Protein AF-A0A956VHL0-F1 (afdb_monomer)

Nearest PDB structures (foldseek):
  8cwt-assembly1_A  TM=9.013E-01  e=8.389E-05  Mycobacterium tuberculosis H37Rv
  6onu-assembly3_E  TM=8.359E-01  e=1.458E-04  Mycobacterium tuberculosis H37Rv
  8cwr-assembly1_A-3  TM=8.796E-01  e=3.238E-04  Mycobacterium tuberculosis H37Rv
  8dy7-assembly1_H  TM=8.255E-01  e=6.361E-04  Streptomyces venezuelae
  7kuf-assembly1_A  TM=8.910E-01  e=5.798E-03  Mycobacterium tuberculosis

pLDDT: mean 82.59, std 15.34, range [43.16, 97.69]

Foldseek 3Di:
DPDPVVVQFQCVVDDPCLQADAAPPVVSLVVSLVSLCVGPCLVVQVVVCVVPVDQAGATSSDTNVRVCVVVVVPDPLCPRPNSCSVVLPPFQACVQLVVCVVVVHDRDPSNVVNVVVVVVVVVVVVVVVVVVD

Radius of gyration: 22.22 Å; Cα contacts (8 Å, |Δi|>4): 122; chains: 1; bounding box: 69×26×51 Å

Solvent-accessible surface area (backbone atoms only — not comparable to full-atom values): 7682 Å² total; per-residue (Å²): 132,82,63,74,63,67,79,59,35,57,70,73,85,46,67,70,61,43,37,49,56,60,88,88,40,59,70,42,47,54,51,39,28,54,54,35,67,70,25,87,39,32,66,64,41,36,58,48,42,77,74,65,61,69,90,69,38,58,51,62,45,28,44,49,67,52,52,36,57,75,69,64,46,87,65,64,56,78,75,38,75,75,40,47,70,66,65,69,63,72,56,48,31,51,70,31,30,57,47,24,64,73,68,78,43,86,60,52,68,51,10,51,48,33,38,51,53,51,53,50,50,53,49,51,56,54,51,52,61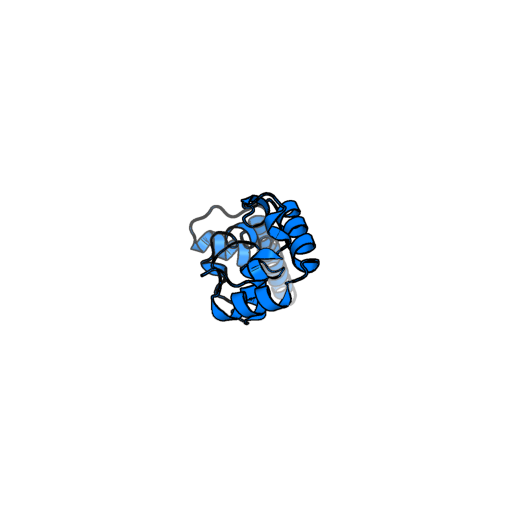,59,75,78,106

Secondary structure (DSSP, 8-state):
---GGGGG-GGGGS-GGGTSPPTT-HHHHHHHHHHHHT-TTHHHHHHHHHHH--SSS-BTTB-HHHHHHHTT-TTGGGG-HHHHTTGGG--SSHHHHHHHHHTTPPPPHHHHHHHHHHHHHHHHHHHHHHH--

Mean predicted aligned error: 12.74 Å

Sequence (133 aa):
MRPDWHHQAACRDHDPDLWFPRAGQNERVELAQSICRACPVLDQCRDWVDRHDPPYGVWAGLTQGDRDTKRGHRGSYRSDPWIKAALTHRCGTTAGYARHRRNDEEACQACKTANTEYNAERTRRRRSRKSDA

Structure (mmCIF, N/CA/C/O backbone):
data_AF-A0A956VHL0-F1
#
_entry.id   AF-A0A956VHL0-F1
#
loop_
_atom_site.group_PDB
_atom_site.id
_atom_site.type_symbol
_atom_site.label_atom_id
_atom_site.label_alt_id
_atom_site.label_comp_id
_atom_site.label_asym_id
_atom_site.label_entity_id
_atom_site.label_seq_id
_atom_site.pdbx_PDB_ins_code
_atom_site.Cartn_x
_atom_site.Cartn_y
_atom_site.Cartn_z
_atom_site.occupancy
_atom_site.B_iso_or_equiv
_atom_site.auth_seq_id
_atom_site.auth_comp_id
_atom_site.auth_asym_id
_atom_site.auth_atom_id
_atom_site.pdbx_PDB_model_num
ATOM 1 N N . MET A 1 1 ? 26.021 -9.149 -8.972 1.00 68.88 1 MET A N 1
ATOM 2 C CA . MET A 1 1 ? 25.606 -8.631 -10.298 1.00 68.88 1 MET A CA 1
ATOM 3 C C . MET A 1 1 ? 24.093 -8.496 -10.318 1.00 68.88 1 MET A C 1
ATOM 5 O O . MET A 1 1 ? 23.433 -9.299 -9.667 1.00 68.88 1 MET A O 1
ATOM 9 N N . ARG A 1 2 ? 23.545 -7.482 -11.001 1.00 77.19 2 ARG A N 1
ATOM 10 C CA . ARG A 1 2 ? 22.093 -7.409 -11.236 1.00 77.19 2 ARG A CA 1
ATOM 11 C C . ARG A 1 2 ? 21.717 -8.479 -12.271 1.00 77.19 2 ARG A C 1
ATOM 13 O O . ARG A 1 2 ? 22.454 -8.599 -13.242 1.00 77.19 2 ARG A O 1
ATOM 20 N N . PRO A 1 3 ? 20.630 -9.239 -12.074 1.00 85.69 3 PRO A N 1
ATOM 21 C CA . PRO A 1 3 ? 20.154 -10.196 -13.069 1.00 85.69 3 PRO A CA 1
ATOM 22 C C . PRO A 1 3 ? 19.817 -9.519 -14.404 1.00 85.69 3 PRO A C 1
ATOM 24 O O . PRO A 1 3 ? 19.254 -8.423 -14.4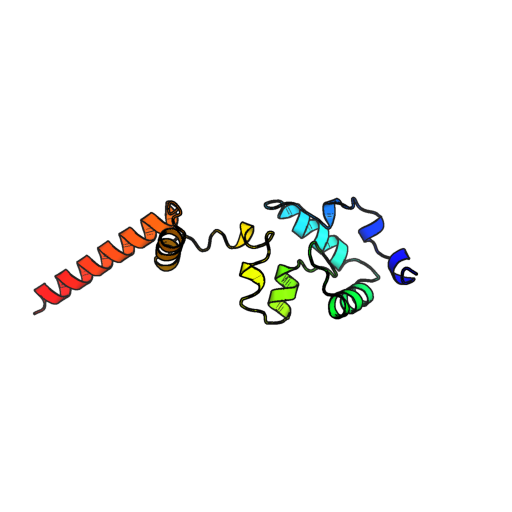03 1.00 85.69 3 PRO A O 1
ATOM 27 N N . ASP A 1 4 ? 20.075 -10.199 -15.523 1.00 90.62 4 ASP A N 1
ATOM 28 C CA . ASP A 1 4 ? 19.900 -9.645 -16.877 1.00 90.62 4 ASP A CA 1
ATOM 29 C C . ASP A 1 4 ? 18.472 -9.153 -17.153 1.00 90.62 4 ASP A C 1
ATOM 31 O O . ASP A 1 4 ? 18.270 -8.119 -17.789 1.00 90.62 4 ASP A O 1
ATOM 35 N N . TRP A 1 5 ? 17.464 -9.820 -16.584 1.00 94.25 5 TRP A N 1
ATOM 36 C CA . TRP A 1 5 ? 16.063 -9.416 -16.733 1.00 94.25 5 TRP A CA 1
ATOM 37 C C . TRP A 1 5 ? 15.782 -8.014 -16.165 1.00 94.25 5 TRP A C 1
ATOM 39 O O . TRP A 1 5 ? 14.864 -7.338 -16.627 1.00 94.25 5 TRP A O 1
ATOM 49 N N . HIS A 1 6 ? 16.599 -7.509 -15.227 1.00 93.25 6 HIS A N 1
ATOM 50 C CA . HIS A 1 6 ? 16.446 -6.142 -14.717 1.00 93.25 6 HIS A CA 1
ATOM 51 C C . HIS A 1 6 ? 16.638 -5.101 -15.823 1.00 93.25 6 HIS A C 1
ATOM 53 O O . HIS A 1 6 ? 16.169 -3.984 -15.650 1.00 93.25 6 HIS A O 1
ATOM 59 N N . HIS A 1 7 ? 17.336 -5.408 -16.919 1.00 93.56 7 HIS A N 1
ATOM 60 C CA . HIS A 1 7 ? 17.550 -4.463 -18.019 1.00 93.56 7 HIS A CA 1
ATOM 61 C C . HIS A 1 7 ? 16.301 -4.253 -18.880 1.00 93.56 7 HIS A C 1
ATOM 63 O O . HIS A 1 7 ? 16.173 -3.204 -19.498 1.00 93.56 7 HIS A O 1
ATOM 69 N N . GLN A 1 8 ? 15.376 -5.212 -18.871 1.00 95.00 8 GLN A N 1
ATOM 70 C CA . GLN A 1 8 ? 14.125 -5.176 -19.636 1.00 95.00 8 GLN A CA 1
ATOM 71 C C . GLN A 1 8 ? 12.928 -4.733 -18.779 1.00 95.00 8 GLN A C 1
ATOM 73 O O . GLN A 1 8 ? 11.785 -4.754 -19.229 1.00 95.00 8 GLN A O 1
ATOM 78 N N . ALA A 1 9 ? 13.164 -4.363 -17.518 1.00 96.44 9 ALA A N 1
ATOM 79 C CA . ALA A 1 9 ? 12.103 -3.974 -16.607 1.00 96.44 9 ALA A CA 1
ATOM 80 C C . ALA A 1 9 ? 11.543 -2.591 -16.962 1.00 96.44 9 ALA A C 1
ATOM 82 O O . ALA A 1 9 ? 12.238 -1.588 -16.798 1.00 96.44 9 ALA A O 1
ATOM 83 N N . ALA A 1 10 ? 10.262 -2.543 -17.346 1.00 96.31 10 ALA A N 1
ATOM 84 C CA . ALA A 1 10 ? 9.546 -1.311 -17.695 1.00 96.31 10 ALA A CA 1
ATOM 85 C C . ALA A 1 10 ? 9.600 -0.252 -16.583 1.00 96.31 10 ALA A C 1
ATOM 87 O O . ALA A 1 10 ? 9.566 0.942 -16.849 1.00 96.31 10 ALA A O 1
ATOM 88 N N . CYS A 1 11 ? 9.748 -0.669 -15.319 1.00 95.19 11 CYS A N 1
ATOM 89 C CA . CYS A 1 11 ? 9.833 0.254 -14.191 1.00 95.19 11 CYS A CA 1
ATOM 90 C C . CYS A 1 11 ? 11.006 1.242 -14.254 1.00 95.19 11 CYS A C 1
ATOM 92 O O . CYS A 1 11 ? 10.972 2.270 -13.583 1.00 95.19 11 CYS A O 1
ATOM 94 N N . ARG A 1 12 ? 12.027 0.937 -15.059 1.00 94.56 12 ARG A N 1
ATOM 95 C CA . ARG A 1 12 ? 13.210 1.777 -15.259 1.00 94.56 12 ARG A CA 1
ATOM 96 C C . ARG A 1 12 ? 12.942 3.031 -16.075 1.00 94.56 12 ARG A C 1
ATOM 98 O O . ARG A 1 12 ? 13.691 3.990 -15.932 1.00 94.56 12 ARG A O 1
ATOM 105 N N . ASP A 1 13 ? 11.904 3.002 -16.901 1.00 95.06 13 ASP A N 1
ATOM 106 C CA . ASP A 1 13 ? 11.548 4.101 -17.799 1.00 95.06 13 ASP A CA 1
ATOM 107 C C . ASP A 1 13 ? 10.574 5.089 -17.131 1.00 95.06 13 ASP A C 1
ATOM 109 O O . ASP A 1 13 ? 10.087 6.027 -17.759 1.00 95.06 13 ASP A O 1
ATOM 113 N N . HIS A 1 14 ? 10.297 4.893 -15.838 1.00 95.44 14 HIS A N 1
ATOM 114 C CA . HIS A 1 14 ? 9.419 5.730 -15.029 1.00 95.44 14 HIS A CA 1
ATOM 115 C C . HIS A 1 14 ? 10.142 6.279 -13.796 1.00 95.44 14 HIS A C 1
ATOM 117 O O . HIS A 1 14 ? 11.157 5.746 -13.348 1.00 95.44 14 HIS A O 1
ATOM 123 N N . ASP A 1 15 ? 9.565 7.334 -13.218 1.00 94.38 15 ASP A N 1
ATOM 124 C CA . ASP A 1 15 ? 10.017 7.941 -11.966 1.00 94.38 15 ASP A CA 1
ATOM 125 C C . ASP A 1 15 ? 10.112 6.889 -10.834 1.00 94.38 15 ASP A C 1
ATOM 127 O O . ASP A 1 15 ? 9.116 6.211 -10.553 1.00 94.38 15 ASP A O 1
ATOM 131 N N . PRO A 1 16 ? 11.272 6.744 -10.159 1.00 91.44 16 PRO A N 1
ATOM 132 C CA . PRO A 1 16 ? 11.433 5.854 -9.013 1.00 91.44 16 PRO A CA 1
ATOM 133 C C . PRO A 1 16 ? 10.379 6.043 -7.913 1.00 91.44 16 PRO A C 1
ATOM 135 O O . PRO A 1 16 ? 9.944 5.054 -7.317 1.00 91.44 16 PRO A O 1
ATOM 138 N N . ASP A 1 17 ? 9.915 7.275 -7.684 1.00 90.56 17 ASP A N 1
ATOM 139 C CA . ASP A 1 17 ? 8.911 7.584 -6.660 1.00 90.56 17 ASP A CA 1
ATOM 140 C C . ASP A 1 17 ? 7.542 6.965 -6.983 1.00 90.56 17 ASP A C 1
ATOM 142 O O . ASP A 1 17 ? 6.654 6.905 -6.131 1.00 90.56 17 ASP A O 1
ATOM 146 N N . LEU A 1 18 ? 7.309 6.510 -8.218 1.00 92.50 18 LEU A N 1
ATOM 147 C CA . LEU A 1 18 ? 6.078 5.816 -8.607 1.00 92.50 18 LEU A CA 1
ATOM 148 C C . LEU A 1 18 ? 5.950 4.456 -7.912 1.00 92.50 18 LEU A C 1
ATOM 150 O O . LEU A 1 18 ? 4.857 4.070 -7.505 1.00 92.50 18 LEU A O 1
ATOM 154 N N . TRP A 1 19 ? 7.069 3.755 -7.725 1.00 94.00 19 TRP A N 1
ATOM 155 C CA . TRP A 1 19 ? 7.119 2.421 -7.111 1.00 94.00 19 TRP A CA 1
ATOM 156 C C . TRP A 1 19 ? 7.030 2.471 -5.589 1.00 94.00 19 TRP A C 1
ATOM 158 O O . TRP A 1 19 ? 6.682 1.475 -4.952 1.00 94.00 19 TRP A O 1
ATOM 168 N N . PHE A 1 20 ? 7.306 3.642 -5.019 1.00 90.50 20 PHE A N 1
ATOM 169 C CA . PHE A 1 20 ? 7.292 3.918 -3.589 1.00 90.50 20 PHE A CA 1
ATOM 170 C C . PHE A 1 20 ? 6.358 5.096 -3.296 1.00 90.50 20 PHE A C 1
ATOM 172 O O . PHE A 1 20 ? 6.823 6.159 -2.876 1.00 90.50 20 PHE A O 1
ATOM 179 N N . PRO A 1 21 ? 5.038 4.934 -3.524 1.00 82.12 21 PRO A N 1
ATOM 180 C CA . PRO A 1 21 ? 4.078 5.987 -3.223 1.00 82.12 21 PRO A CA 1
ATOM 181 C C . PRO A 1 21 ? 4.168 6.410 -1.747 1.00 82.12 21 PRO A C 1
ATOM 183 O O . PRO A 1 21 ? 4.831 5.756 -0.936 1.00 82.12 21 PRO A O 1
ATOM 186 N N . ARG A 1 22 ? 3.486 7.505 -1.371 1.00 82.19 22 ARG A N 1
ATOM 187 C CA . ARG A 1 22 ? 3.232 7.897 0.039 1.00 82.19 22 ARG A CA 1
ATOM 188 C C . ARG A 1 22 ? 1.785 7.585 0.447 1.00 82.19 22 ARG A C 1
ATOM 190 O O . ARG A 1 22 ? 0.927 7.392 -0.413 1.00 82.19 22 ARG A O 1
ATOM 197 N N . ALA A 1 23 ? 1.516 7.512 1.752 1.00 73.31 23 ALA A N 1
ATOM 198 C CA . ALA A 1 23 ? 0.174 7.231 2.264 1.00 73.31 23 ALA A CA 1
ATOM 199 C C . ALA A 1 23 ? -0.866 8.197 1.660 1.00 73.31 23 ALA A C 1
ATOM 201 O O . ALA A 1 23 ? -0.621 9.399 1.575 1.00 73.31 23 ALA A O 1
ATOM 202 N N . GLY A 1 24 ? -2.009 7.661 1.221 1.00 72.44 24 GLY A N 1
ATOM 203 C CA . GLY A 1 24 ? -3.076 8.427 0.562 1.00 72.44 24 GLY A CA 1
ATOM 204 C C . GLY A 1 24 ? -2.914 8.611 -0.952 1.00 72.44 24 GLY A C 1
ATOM 205 O O . GLY A 1 24 ? -3.849 9.071 -1.599 1.00 72.44 24 GLY A O 1
ATOM 206 N N . GLN A 1 25 ? -1.787 8.213 -1.551 1.00 80.69 25 GLN A N 1
ATOM 207 C CA . GLN A 1 25 ? -1.567 8.297 -3.002 1.00 80.69 25 GLN A CA 1
ATOM 208 C C . GLN A 1 25 ? -2.087 7.047 -3.733 1.00 80.69 25 GLN A C 1
ATOM 210 O O . GLN A 1 25 ? -1.330 6.350 -4.410 1.00 80.69 25 GLN A O 1
ATOM 215 N N . ASN A 1 26 ? -3.379 6.744 -3.586 1.00 78.19 26 ASN A N 1
ATOM 216 C CA . ASN A 1 26 ? -3.988 5.538 -4.166 1.00 78.19 26 ASN A CA 1
ATOM 217 C C . ASN A 1 26 ? -3.878 5.509 -5.698 1.00 78.19 26 ASN A C 1
ATOM 219 O O . ASN A 1 26 ? -3.515 4.484 -6.264 1.00 78.19 26 ASN A O 1
ATOM 223 N N . GLU A 1 27 ? -4.064 6.653 -6.357 1.00 83.75 27 GLU A N 1
ATOM 224 C CA . GLU A 1 27 ? -3.906 6.784 -7.813 1.00 83.75 27 GLU A CA 1
ATOM 225 C C . GLU A 1 27 ? -2.489 6.406 -8.274 1.00 83.75 27 GLU A C 1
ATOM 227 O O . GLU A 1 27 ? -2.303 5.753 -9.299 1.00 83.75 27 GLU A O 1
ATOM 232 N N . ARG A 1 28 ? -1.467 6.753 -7.478 1.00 88.50 28 ARG A N 1
ATOM 233 C CA . ARG A 1 28 ? -0.073 6.390 -7.760 1.00 88.50 28 ARG A CA 1
ATOM 234 C C . ARG A 1 28 ? 0.148 4.884 -7.619 1.00 88.50 28 ARG A C 1
ATOM 236 O O . ARG A 1 28 ? 0.851 4.298 -8.437 1.00 88.50 28 ARG A O 1
ATOM 243 N N . VAL A 1 29 ? -0.466 4.258 -6.612 1.00 85.94 29 VAL A N 1
ATOM 244 C CA . VAL A 1 29 ? -0.440 2.796 -6.438 1.00 85.94 29 VAL A CA 1
ATOM 245 C C . VAL A 1 29 ? -1.079 2.109 -7.643 1.00 85.94 29 VAL A C 1
ATOM 247 O O . VAL A 1 29 ? -0.477 1.204 -8.216 1.00 85.94 29 VAL A O 1
ATOM 250 N N . GLU A 1 30 ? -2.271 2.545 -8.048 1.00 86.50 30 GLU A N 1
ATOM 251 C CA . GLU A 1 30 ? -3.002 1.981 -9.188 1.00 86.50 30 GLU A CA 1
ATOM 252 C C . GLU A 1 30 ? -2.201 2.111 -10.486 1.00 86.50 30 GLU A C 1
ATOM 254 O O . GLU A 1 30 ? -2.041 1.128 -11.219 1.00 86.50 30 GLU A O 1
ATOM 259 N N . LEU A 1 31 ? -1.612 3.287 -10.722 1.00 92.50 31 LEU A N 1
ATOM 260 C CA . LEU A 1 31 ? -0.738 3.534 -11.862 1.00 92.50 31 LEU A CA 1
ATOM 261 C C . LEU A 1 31 ? 0.485 2.608 -11.843 1.00 92.50 31 LEU A C 1
ATOM 263 O O . LEU A 1 31 ? 0.731 1.904 -12.824 1.00 92.50 31 LEU A O 1
ATOM 267 N N . ALA A 1 32 ? 1.213 2.536 -10.727 1.00 95.38 32 ALA A N 1
ATOM 268 C CA . ALA A 1 32 ? 2.380 1.666 -10.593 1.00 95.38 32 ALA A CA 1
ATOM 269 C C . ALA A 1 32 ? 2.022 0.190 -10.818 1.00 95.38 32 ALA A C 1
ATOM 271 O O . ALA A 1 32 ? 2.713 -0.527 -11.544 1.00 95.38 32 ALA A O 1
ATOM 272 N N . GLN A 1 33 ? 0.910 -0.277 -10.249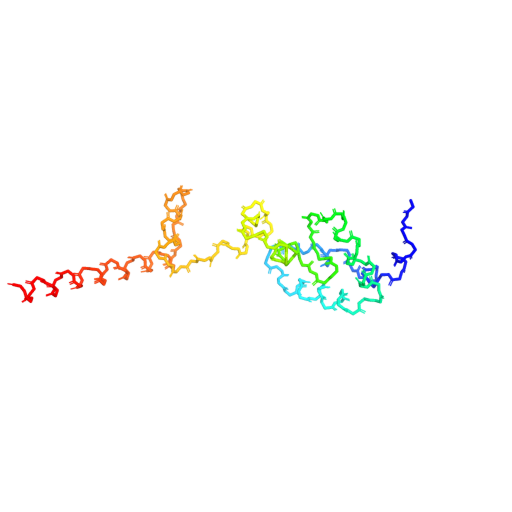 1.00 93.50 33 GLN A N 1
ATOM 273 C CA . GLN A 1 33 ? 0.445 -1.640 -10.474 1.00 93.50 33 GLN A CA 1
ATOM 274 C C . GLN A 1 33 ? 0.093 -1.890 -11.945 1.00 93.50 33 GLN A C 1
ATOM 276 O O . GLN A 1 33 ? 0.412 -2.961 -12.459 1.00 93.50 33 GLN A O 1
ATOM 281 N N . SER A 1 34 ? -0.553 -0.934 -12.624 1.00 95.38 34 SER A N 1
ATOM 282 C CA . SER A 1 34 ? -0.910 -1.065 -14.042 1.00 95.38 34 SER A CA 1
ATOM 283 C C . SER A 1 34 ? 0.328 -1.232 -14.929 1.00 95.38 34 SER A C 1
ATOM 285 O O . SER A 1 34 ? 0.390 -2.180 -15.711 1.00 95.38 34 SE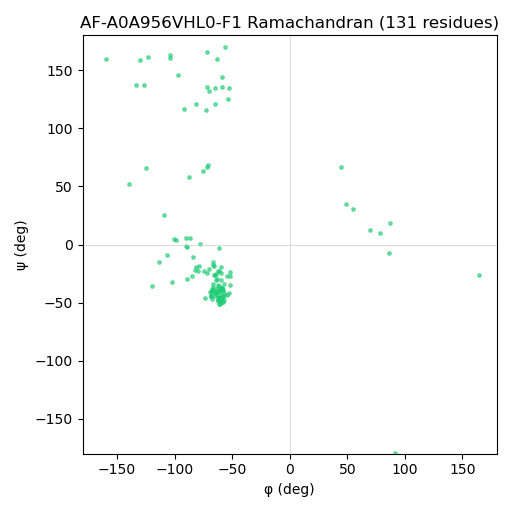R A O 1
ATOM 287 N N . ILE A 1 35 ? 1.358 -0.406 -14.719 1.00 96.75 35 ILE A N 1
ATOM 288 C CA . ILE A 1 35 ? 2.624 -0.486 -15.454 1.00 96.75 35 ILE A CA 1
ATOM 289 C C . ILE A 1 35 ? 3.329 -1.804 -15.141 1.00 96.75 35 ILE A C 1
ATOM 291 O O . ILE A 1 35 ? 3.800 -2.497 -16.039 1.00 96.75 35 ILE A O 1
ATOM 295 N N . CYS A 1 36 ? 3.373 -2.197 -13.865 1.00 95.50 36 CYS A N 1
ATOM 296 C CA . CYS A 1 36 ? 4.025 -3.439 -13.471 1.00 95.50 36 CYS A CA 1
ATOM 297 C C . CYS A 1 36 ? 3.330 -4.669 -14.079 1.00 95.50 36 CYS A C 1
ATOM 299 O O . CYS A 1 36 ? 4.008 -5.596 -14.512 1.00 95.50 36 CYS A O 1
ATOM 301 N N . ARG A 1 37 ? 1.993 -4.661 -14.180 1.00 94.31 37 ARG A N 1
ATOM 302 C CA . ARG A 1 37 ? 1.213 -5.731 -14.823 1.00 94.31 37 ARG A CA 1
ATOM 303 C C . ARG A 1 37 ? 1.473 -5.851 -16.329 1.00 94.31 37 ARG A C 1
ATOM 305 O O . ARG A 1 37 ? 1.329 -6.945 -16.860 1.00 94.31 37 ARG A O 1
ATOM 312 N N . ALA A 1 38 ? 1.874 -4.767 -16.989 1.00 95.75 38 ALA A N 1
ATOM 313 C CA . ALA A 1 38 ? 2.256 -4.756 -18.402 1.00 95.75 38 ALA A CA 1
ATOM 314 C C . ALA A 1 38 ? 3.760 -5.016 -18.639 1.00 95.75 38 ALA A C 1
ATOM 316 O O . ALA A 1 38 ? 4.211 -5.031 -19.782 1.00 95.75 38 ALA A O 1
ATOM 317 N N . CYS A 1 39 ? 4.555 -5.198 -17.579 1.00 97.38 39 CYS A N 1
ATOM 318 C CA . CYS A 1 39 ? 6.005 -5.341 -17.677 1.00 97.38 39 CYS A CA 1
ATOM 319 C C . CYS A 1 39 ? 6.397 -6.686 -18.326 1.00 97.38 39 CYS A C 1
ATOM 321 O O . CYS A 1 39 ? 5.929 -7.730 -17.866 1.00 97.38 39 CYS A O 1
ATOM 323 N N . PRO A 1 40 ? 7.312 -6.711 -19.318 1.00 97.25 40 PRO A N 1
ATOM 324 C CA . PRO A 1 40 ? 7.695 -7.943 -20.021 1.00 97.25 40 PRO A CA 1
ATOM 325 C C . PRO A 1 40 ? 8.437 -8.955 -19.135 1.00 97.25 40 PRO A C 1
ATOM 327 O O . PRO A 1 40 ? 8.530 -10.127 -19.481 1.00 97.25 40 PRO A O 1
ATOM 330 N N . VAL A 1 41 ? 8.960 -8.508 -17.990 1.00 97.69 41 VAL A N 1
ATOM 331 C CA . VAL A 1 41 ? 9.695 -9.337 -17.023 1.00 97.69 41 VAL A CA 1
ATOM 332 C C . VAL A 1 41 ? 8.915 -9.569 -15.726 1.00 97.69 41 VAL A C 1
ATOM 334 O O . VAL A 1 41 ? 9.498 -9.756 -14.655 1.00 97.69 41 VAL A O 1
ATOM 337 N N . LEU A 1 42 ? 7.581 -9.486 -15.793 1.00 96.62 42 LEU A N 1
ATOM 338 C CA . LEU A 1 42 ? 6.704 -9.630 -14.630 1.00 96.62 42 LEU A CA 1
ATOM 339 C C . LEU A 1 42 ? 6.917 -10.967 -13.904 1.00 96.62 42 LEU A C 1
ATOM 341 O O . LEU A 1 42 ? 6.977 -10.975 -12.674 1.00 96.62 42 LEU A O 1
ATOM 345 N N . ASP A 1 43 ? 7.067 -12.068 -14.639 1.00 96.25 43 ASP A N 1
ATOM 346 C CA . ASP A 1 43 ? 7.226 -13.399 -14.046 1.00 96.25 43 ASP A CA 1
ATOM 347 C C . ASP A 1 43 ? 8.574 -13.539 -13.326 1.00 96.25 43 ASP A C 1
ATOM 349 O O . ASP A 1 43 ? 8.618 -13.943 -12.166 1.00 96.25 43 ASP A O 1
ATOM 353 N N . GLN A 1 44 ? 9.671 -13.076 -13.934 1.00 97.12 44 GLN A N 1
ATOM 354 C CA . GLN A 1 44 ? 10.989 -13.050 -13.288 1.00 97.12 44 GLN A CA 1
ATOM 355 C C . GLN A 1 44 ? 10.986 -12.152 -12.044 1.00 97.12 44 GLN A C 1
ATOM 357 O O . GLN A 1 44 ? 11.590 -12.488 -11.021 1.00 97.12 44 GLN A O 1
ATOM 362 N N . CYS A 1 45 ? 10.287 -11.014 -12.117 1.00 96.00 45 CYS A N 1
ATOM 363 C CA . CYS A 1 45 ? 10.097 -10.126 -10.977 1.00 96.00 45 CYS A CA 1
ATOM 364 C C . CYS A 1 45 ? 9.317 -10.828 -9.858 1.00 96.00 45 CYS A C 1
ATOM 366 O O . CYS A 1 45 ? 9.717 -10.736 -8.699 1.00 96.00 45 CYS A O 1
ATOM 368 N N . ARG A 1 46 ? 8.254 -11.570 -10.188 1.00 95.00 46 ARG A N 1
ATOM 369 C CA . ARG A 1 46 ? 7.464 -12.343 -9.223 1.00 95.00 46 ARG A CA 1
ATOM 370 C C . ARG A 1 46 ? 8.304 -13.413 -8.533 1.00 95.00 46 ARG A C 1
ATOM 372 O O . ARG A 1 46 ? 8.317 -13.453 -7.308 1.00 95.00 46 ARG A O 1
ATOM 379 N N . ASP A 1 47 ? 9.084 -14.181 -9.285 1.00 94.50 47 ASP A N 1
ATOM 380 C CA . ASP A 1 47 ? 9.979 -15.190 -8.713 1.00 94.50 47 ASP A CA 1
ATOM 381 C C . ASP A 1 47 ? 11.047 -14.568 -7.806 1.00 94.50 47 ASP A C 1
ATOM 383 O O . ASP A 1 47 ? 11.501 -15.169 -6.829 1.00 94.50 47 ASP A O 1
ATOM 387 N N . TRP A 1 48 ? 11.530 -13.372 -8.149 1.00 94.44 48 TRP A N 1
ATOM 388 C CA . TRP A 1 48 ? 12.466 -12.646 -7.299 1.00 94.44 48 TRP A CA 1
ATOM 389 C C . TRP A 1 48 ? 11.791 -12.189 -6.002 1.00 94.44 48 TRP A C 1
ATOM 391 O O . TRP A 1 48 ? 12.334 -12.424 -4.923 1.00 94.44 48 TRP A O 1
ATOM 401 N N . VAL A 1 49 ? 10.595 -11.607 -6.102 1.00 93.88 49 VAL A N 1
ATOM 402 C CA . VAL A 1 49 ? 9.776 -11.160 -4.966 1.00 93.88 49 VAL A CA 1
ATOM 403 C C . VAL A 1 49 ? 9.470 -12.309 -4.010 1.00 93.88 49 VAL A C 1
ATOM 405 O O . VAL A 1 49 ? 9.655 -12.146 -2.808 1.00 93.88 49 VAL A O 1
ATOM 408 N N . ASP A 1 50 ? 9.075 -13.471 -4.530 1.00 89.19 50 ASP A N 1
ATOM 409 C CA . ASP A 1 50 ? 8.735 -14.644 -3.719 1.00 89.19 50 ASP A CA 1
ATOM 410 C C . ASP A 1 50 ? 9.955 -15.189 -2.944 1.00 89.19 50 ASP A C 1
ATOM 412 O O . ASP A 1 50 ? 9.797 -15.775 -1.874 1.00 89.19 50 ASP A O 1
ATOM 416 N N . ARG A 1 51 ? 11.180 -14.958 -3.441 1.00 89.62 51 ARG A N 1
ATOM 417 C CA . ARG A 1 51 ? 12.435 -15.380 -2.790 1.00 89.62 51 ARG A CA 1
ATOM 418 C C . ARG A 1 51 ? 13.018 -14.363 -1.809 1.00 89.62 51 ARG A C 1
ATOM 420 O O . ARG A 1 51 ? 13.716 -14.767 -0.884 1.00 89.62 51 ARG A O 1
ATOM 427 N N . HIS A 1 52 ? 12.793 -13.070 -2.035 1.00 88.31 52 HIS A N 1
ATOM 428 C CA . HIS A 1 52 ? 13.489 -11.999 -1.307 1.00 88.31 52 HIS A CA 1
ATOM 429 C C . HIS A 1 52 ? 12.578 -11.174 -0.397 1.00 88.31 52 HIS A C 1
ATOM 431 O O . HIS A 1 52 ? 13.094 -10.435 0.434 1.00 88.31 52 HIS A O 1
ATOM 437 N N . ASP A 1 53 ? 11.258 -11.278 -0.564 1.00 83.06 53 ASP A N 1
ATOM 438 C CA . ASP A 1 53 ? 10.241 -10.556 0.205 1.00 83.06 53 ASP A CA 1
ATOM 439 C C . ASP A 1 53 ? 10.556 -9.060 0.414 1.00 83.06 53 ASP A C 1
ATOM 441 O O . ASP A 1 53 ? 10.827 -8.615 1.533 1.00 83.06 53 ASP A O 1
ATOM 445 N N . PRO A 1 54 ? 10.561 -8.249 -0.662 1.00 85.31 54 PRO A N 1
ATOM 446 C CA . PRO A 1 54 ? 10.904 -6.840 -0.547 1.00 85.31 54 PRO A CA 1
ATOM 447 C C . PRO A 1 54 ? 9.957 -6.115 0.429 1.00 85.31 54 PRO A C 1
ATOM 449 O O . PRO A 1 54 ? 8.736 -6.289 0.345 1.00 85.3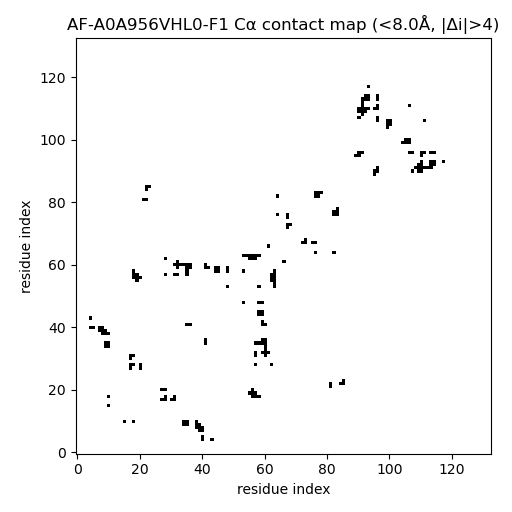1 54 PRO A O 1
ATOM 452 N N . PRO A 1 55 ? 10.486 -5.261 1.323 1.00 73.94 55 PRO A N 1
ATOM 453 C CA . PRO A 1 55 ? 9.742 -4.785 2.485 1.00 73.94 55 PRO A CA 1
ATOM 454 C C . PRO A 1 55 ? 8.820 -3.589 2.240 1.00 73.94 55 PRO A C 1
ATOM 456 O O . PRO A 1 55 ? 8.087 -3.262 3.154 1.00 73.94 55 PRO A O 1
ATOM 459 N N . TYR A 1 56 ? 8.865 -2.889 1.099 1.00 80.00 56 TYR A N 1
ATOM 460 C CA . TYR A 1 56 ? 7.934 -1.787 0.791 1.00 80.00 56 TYR A CA 1
ATOM 461 C C . TYR A 1 56 ? 7.865 -1.504 -0.716 1.00 80.00 56 TYR A C 1
ATOM 463 O O . TYR A 1 56 ? 8.771 -1.875 -1.461 1.00 80.00 56 TYR A O 1
ATOM 471 N N . GLY A 1 57 ? 6.794 -0.843 -1.166 1.00 89.81 57 GLY A N 1
ATOM 472 C CA . GLY A 1 57 ? 6.574 -0.467 -2.568 1.00 89.81 57 GLY A CA 1
ATOM 473 C C . GLY A 1 57 ? 5.795 -1.490 -3.405 1.00 89.81 57 GLY A C 1
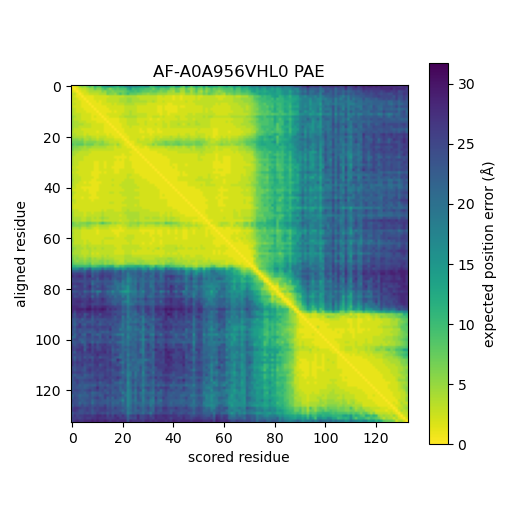ATOM 474 O O . GLY A 1 57 ? 5.361 -2.544 -2.917 1.00 89.81 57 GLY A O 1
ATOM 475 N N . VAL A 1 58 ? 5.611 -1.154 -4.683 1.00 93.00 58 VAL A N 1
ATOM 476 C CA . VAL A 1 58 ? 4.923 -1.980 -5.684 1.00 93.00 58 VAL A CA 1
ATOM 477 C C . VAL A 1 58 ? 5.934 -2.862 -6.411 1.00 93.00 58 VAL A C 1
ATOM 479 O O . VAL A 1 58 ? 6.803 -2.370 -7.125 1.00 93.00 58 VAL A O 1
ATOM 482 N N . TRP A 1 59 ? 5.789 -4.176 -6.253 1.00 94.00 59 TRP A N 1
ATOM 483 C CA . TRP A 1 59 ? 6.651 -5.188 -6.866 1.00 94.00 59 TRP A CA 1
ATOM 484 C C . TRP A 1 59 ? 5.800 -6.294 -7.475 1.00 94.00 59 TRP A C 1
ATOM 486 O O . TRP A 1 59 ? 4.831 -6.732 -6.856 1.00 94.00 59 TRP A O 1
ATOM 496 N N . ALA A 1 60 ? 6.152 -6.756 -8.677 1.00 95.12 60 ALA A N 1
ATOM 497 C CA . ALA A 1 60 ? 5.409 -7.790 -9.406 1.00 95.12 60 ALA A CA 1
ATOM 498 C C . ALA A 1 60 ? 3.882 -7.536 -9.490 1.00 95.12 60 ALA A C 1
ATOM 500 O O . ALA A 1 60 ? 3.073 -8.467 -9.435 1.00 95.12 60 ALA A O 1
ATOM 501 N N . GLY A 1 61 ? 3.485 -6.262 -9.589 1.00 93.31 61 GLY A N 1
ATOM 502 C CA . GLY A 1 61 ? 2.093 -5.809 -9.656 1.00 93.31 61 GLY A CA 1
ATOM 503 C C . GLY A 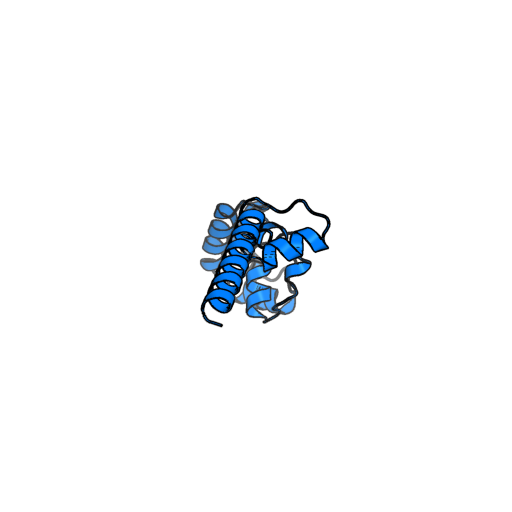1 61 ? 1.359 -5.787 -8.316 1.00 93.31 61 GLY A C 1
ATOM 504 O O . GLY A 1 61 ? 0.144 -5.606 -8.307 1.00 93.31 61 GLY A O 1
ATOM 505 N N . LEU A 1 62 ? 2.073 -5.978 -7.206 1.00 90.12 62 LEU A N 1
ATOM 506 C CA . LEU A 1 62 ? 1.521 -6.145 -5.866 1.00 90.12 62 LEU A CA 1
ATOM 507 C C . LEU A 1 62 ? 2.152 -5.148 -4.893 1.00 90.12 62 LEU A C 1
ATOM 509 O O . LEU A 1 62 ? 3.371 -4.959 -4.870 1.00 90.12 62 LEU A O 1
ATOM 513 N N . THR A 1 63 ? 1.332 -4.553 -4.034 1.00 89.19 63 THR A N 1
ATOM 514 C CA . THR A 1 63 ? 1.821 -3.886 -2.823 1.00 89.19 63 THR A CA 1
ATOM 515 C C . THR A 1 63 ? 2.286 -4.929 -1.806 1.00 89.19 63 THR A C 1
ATOM 517 O O . THR A 1 63 ? 1.972 -6.115 -1.920 1.00 89.19 63 THR A O 1
ATOM 520 N N . GLN A 1 64 ? 3.016 -4.503 -0.776 1.00 83.31 64 GLN A N 1
ATOM 521 C CA . GLN A 1 64 ? 3.326 -5.370 0.366 1.00 83.31 64 GLN A CA 1
ATOM 522 C C . GLN A 1 64 ? 2.062 -5.992 0.977 1.00 83.31 64 GLN A C 1
ATOM 524 O O . GLN A 1 64 ? 2.027 -7.192 1.234 1.00 83.31 64 GLN A O 1
ATOM 529 N N . GLY A 1 65 ? 0.988 -5.210 1.102 1.00 77.00 65 GLY A N 1
ATOM 530 C CA . GLY A 1 65 ? -0.298 -5.688 1.607 1.00 77.00 65 GLY A CA 1
ATOM 531 C C . GLY A 1 65 ? -0.938 -6.775 0.763 1.00 77.00 65 GLY A C 1
ATOM 532 O O . GLY A 1 65 ? -1.467 -7.750 1.304 1.00 77.00 65 GLY A O 1
ATOM 533 N N . ASP A 1 66 ? -0.855 -6.638 -0.559 1.00 83.31 66 ASP A N 1
ATOM 534 C CA . ASP A 1 66 ? -1.345 -7.662 -1.479 1.00 83.31 66 ASP A CA 1
ATOM 535 C C . ASP A 1 66 ? -0.531 -8.956 -1.325 1.00 83.31 66 ASP A C 1
ATOM 537 O O . ASP A 1 66 ? -1.101 -10.050 -1.280 1.00 83.31 66 ASP A O 1
ATOM 541 N N . ARG A 1 67 ? 0.799 -8.844 -1.175 1.00 86.88 67 ARG A N 1
ATOM 542 C CA . ARG A 1 67 ? 1.690 -9.996 -0.948 1.00 86.88 67 ARG A CA 1
ATOM 543 C C . ARG A 1 67 ? 1.417 -10.689 0.385 1.00 86.88 67 ARG A C 1
ATOM 545 O O . ARG A 1 67 ? 1.386 -11.919 0.434 1.00 86.88 67 ARG A O 1
ATOM 552 N N . ASP A 1 68 ? 1.183 -9.935 1.450 1.00 77.88 68 ASP A N 1
ATOM 553 C CA . ASP A 1 68 ? 0.863 -10.478 2.775 1.00 77.88 68 ASP A CA 1
ATOM 554 C C . ASP A 1 68 ? -0.500 -11.177 2.785 1.00 77.88 68 ASP A C 1
ATOM 556 O O . ASP A 1 68 ? -0.655 -12.258 3.363 1.00 77.88 68 ASP A O 1
ATOM 560 N N . THR A 1 69 ? -1.475 -10.597 2.079 1.00 74.50 69 THR A N 1
ATOM 561 C CA . THR A 1 69 ? -2.796 -11.202 1.876 1.00 74.50 69 THR A CA 1
ATOM 562 C C . THR A 1 69 ? -2.679 -12.518 1.109 1.00 74.50 69 THR A C 1
ATOM 564 O O . THR A 1 69 ? -3.231 -13.528 1.548 1.00 74.50 69 THR A O 1
ATOM 567 N N . LYS A 1 70 ? -1.907 -12.539 0.011 1.00 78.88 70 LYS A N 1
ATOM 568 C CA . LYS A 1 70 ? -1.662 -13.737 -0.811 1.00 78.88 70 LYS A CA 1
ATOM 569 C C . LYS A 1 70 ? -1.003 -14.868 -0.015 1.00 78.88 70 LYS A C 1
ATOM 571 O O . LYS A 1 70 ? -1.349 -16.028 -0.207 1.00 78.88 70 LYS A O 1
ATOM 576 N N . ARG A 1 71 ? -0.093 -14.540 0.906 1.00 80.38 71 ARG A N 1
ATOM 577 C CA . ARG A 1 71 ? 0.602 -15.511 1.770 1.00 80.38 71 ARG A CA 1
ATOM 578 C C . ARG A 1 71 ? -0.238 -16.014 2.950 1.00 80.38 71 ARG A C 1
ATOM 580 O O . ARG A 1 71 ? 0.240 -16.808 3.752 1.00 80.38 71 ARG A O 1
ATOM 587 N N . GLY A 1 72 ? -1.482 -15.555 3.098 1.00 64.12 72 GLY A N 1
ATOM 588 C CA . GLY A 1 72 ? -2.343 -15.979 4.201 1.00 64.12 72 GLY A CA 1
ATOM 589 C C . GLY A 1 72 ? -1.894 -15.450 5.566 1.00 64.12 72 GLY A C 1
ATOM 590 O O . GLY A 1 72 ? -2.452 -15.867 6.585 1.00 64.12 72 GLY A O 1
ATOM 591 N N . HIS A 1 73 ? -0.961 -14.487 5.605 1.00 60.44 73 HIS A N 1
ATOM 592 C CA . HIS A 1 73 ? -0.597 -13.740 6.808 1.00 60.44 73 HIS A CA 1
ATOM 593 C C . HIS A 1 73 ? -1.729 -12.773 7.177 1.00 60.44 73 HIS A C 1
ATOM 595 O O . HIS A 1 73 ? -1.589 -11.549 7.148 1.00 60.44 73 HIS A O 1
ATOM 601 N N . ARG A 1 74 ? -2.879 -13.331 7.573 1.00 49.44 74 ARG A N 1
ATOM 602 C CA . ARG A 1 74 ? -4.033 -12.609 8.118 1.00 49.44 74 ARG A CA 1
ATOM 603 C C . ARG A 1 74 ? -3.687 -12.092 9.520 1.00 49.44 74 ARG A C 1
ATOM 605 O O . ARG A 1 74 ? -4.197 -12.584 10.519 1.00 49.44 74 ARG A O 1
ATOM 612 N N . GLY A 1 75 ? -2.770 -11.127 9.603 1.00 51.62 75 GLY A N 1
ATOM 613 C CA . GLY A 1 75 ? -2.312 -10.547 10.868 1.00 51.62 75 GLY A CA 1
ATOM 614 C C . GLY A 1 75 ? -1.012 -9.735 10.820 1.00 51.62 75 GLY A C 1
ATOM 615 O O . GLY A 1 75 ? -0.884 -8.820 11.631 1.00 51.62 75 GLY A O 1
ATOM 616 N N . SER A 1 76 ? -0.101 -9.995 9.869 1.00 50.19 76 SER A N 1
ATOM 617 C CA . SER A 1 76 ? 1.211 -9.305 9.750 1.00 50.19 76 SER A CA 1
ATOM 618 C C . SER A 1 76 ? 1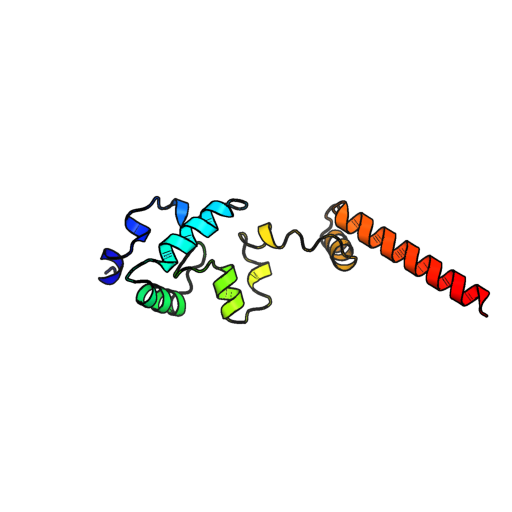.088 -7.804 9.446 1.00 50.19 76 SER A C 1
ATOM 620 O O . SER A 1 76 ? 1.854 -6.974 9.932 1.00 50.19 76 SER A O 1
ATOM 622 N N . TYR A 1 77 ? 0.021 -7.442 8.738 1.00 47.91 77 TYR A N 1
ATOM 623 C CA . TYR A 1 77 ? -0.354 -6.079 8.367 1.00 47.91 77 TYR A CA 1
ATOM 624 C C . TYR A 1 77 ? -0.395 -5.093 9.564 1.00 47.91 77 TYR A C 1
ATOM 626 O O . TYR A 1 77 ? -0.260 -3.889 9.405 1.00 47.91 77 TYR A O 1
ATOM 634 N N . ARG A 1 78 ? -0.571 -5.555 10.811 1.00 47.09 78 ARG A N 1
ATOM 635 C CA . ARG A 1 78 ? -0.674 -4.669 11.995 1.00 47.09 78 ARG A CA 1
ATOM 636 C C . ARG A 1 78 ? 0.610 -3.885 12.315 1.00 47.09 78 ARG A C 1
ATOM 638 O O . ARG A 1 78 ? 0.527 -2.889 13.036 1.00 47.09 78 ARG A O 1
ATOM 645 N N . SER A 1 79 ? 1.754 -4.323 11.794 1.00 47.22 79 SER A N 1
ATOM 646 C CA . SER A 1 79 ? 3.079 -3.723 12.012 1.00 47.22 79 SER A CA 1
ATOM 647 C C . SER A 1 79 ? 3.632 -2.958 10.805 1.00 47.22 79 SER A C 1
ATOM 649 O O . SER A 1 79 ? 4.632 -2.264 10.963 1.00 47.22 79 SER A O 1
ATOM 651 N N . ASP A 1 80 ? 2.993 -3.032 9.632 1.00 45.47 80 ASP A N 1
ATOM 652 C CA . ASP A 1 80 ? 3.448 -2.322 8.432 1.00 45.47 80 ASP A CA 1
ATOM 653 C C . ASP A 1 80 ? 2.972 -0.837 8.466 1.00 45.47 80 ASP A C 1
ATOM 655 O O . ASP A 1 80 ? 1.769 -0.562 8.558 1.00 45.47 80 ASP A O 1
ATOM 659 N N . PRO A 1 81 ? 3.885 0.159 8.431 1.00 47.09 81 PRO A N 1
ATOM 660 C CA . PRO A 1 81 ? 3.544 1.586 8.499 1.00 47.09 81 PRO A CA 1
ATOM 661 C C . PRO A 1 81 ? 2.632 2.080 7.367 1.00 47.09 81 PRO A C 1
ATOM 663 O O . PRO A 1 81 ? 1.820 2.982 7.576 1.00 47.09 81 PRO A O 1
ATOM 666 N N . TRP A 1 82 ? 2.738 1.476 6.184 1.00 43.53 82 TRP A N 1
ATOM 667 C CA . TRP A 1 82 ? 2.019 1.842 4.956 1.00 43.53 82 TRP A CA 1
ATOM 668 C C . TRP A 1 82 ? 0.525 1.524 5.007 1.00 43.53 82 TRP A C 1
ATOM 670 O O . TRP A 1 82 ? -0.329 2.071 4.312 1.00 43.53 82 TRP A O 1
ATOM 680 N N . ILE A 1 83 ? 0.228 0.615 5.905 1.00 45.94 83 ILE A N 1
ATOM 681 C CA . ILE A 1 83 ? -0.941 -0.218 5.924 1.00 45.94 83 ILE A CA 1
ATOM 682 C C . ILE A 1 83 ? -1.685 0.094 7.235 1.00 45.94 83 ILE A C 1
ATOM 684 O O . ILE A 1 83 ? -2.901 0.285 7.265 1.00 45.94 83 ILE A O 1
ATOM 688 N N . LYS A 1 84 ? -0.941 0.366 8.313 1.00 43.16 84 LYS A N 1
ATOM 689 C CA . LYS A 1 84 ? -1.429 1.053 9.511 1.00 43.16 84 LYS A CA 1
ATOM 690 C C . LYS A 1 84 ? -2.135 2.373 9.177 1.00 43.16 84 LYS A C 1
ATOM 692 O O . LYS A 1 84 ? -3.039 2.736 9.925 1.00 43.16 84 LYS A O 1
ATOM 697 N N . ALA A 1 85 ? -1.782 3.024 8.060 1.00 44.94 85 ALA A N 1
ATOM 698 C CA . ALA A 1 85 ? -2.435 4.214 7.498 1.00 44.94 85 ALA A CA 1
ATOM 699 C C . ALA A 1 85 ? -3.702 3.929 6.648 1.00 44.94 85 ALA A C 1
ATOM 701 O O . ALA A 1 85 ? -4.542 4.812 6.502 1.00 44.94 85 ALA A O 1
ATOM 702 N N . ALA A 1 86 ? -3.876 2.712 6.113 1.00 43.84 86 ALA A N 1
ATOM 703 C CA . ALA A 1 86 ? -5.034 2.319 5.295 1.00 43.84 86 ALA A CA 1
ATOM 704 C C . ALA A 1 86 ? -6.079 1.465 6.062 1.00 43.84 86 ALA A C 1
ATOM 706 O O . ALA A 1 86 ? -7.278 1.630 5.849 1.00 43.84 86 ALA A O 1
ATOM 707 N N . LEU A 1 87 ? -5.690 0.616 7.032 1.00 47.69 87 LEU A N 1
ATOM 708 C CA . LEU A 1 87 ? -6.628 -0.031 7.983 1.00 47.69 87 LEU A CA 1
ATOM 709 C C . LEU A 1 87 ? -6.939 0.809 9.228 1.00 47.69 87 LEU A C 1
ATOM 711 O O . LEU A 1 87 ? -7.674 0.349 10.116 1.00 47.69 87 LEU A O 1
ATOM 715 N N . THR A 1 88 ? -6.458 2.051 9.299 1.00 49.38 88 THR A N 1
ATOM 716 C CA . THR A 1 88 ? -6.849 2.999 10.353 1.00 49.38 88 THR A CA 1
ATOM 717 C C . THR A 1 88 ? -8.342 3.317 10.347 1.00 49.38 88 THR A C 1
ATOM 719 O O . THR A 1 88 ? -8.802 3.998 11.257 1.00 49.38 88 THR A O 1
ATOM 722 N N . HIS A 1 89 ? -9.141 2.804 9.404 1.00 55.06 89 HIS A N 1
ATOM 723 C CA . HIS A 1 89 ? -10.573 3.084 9.384 1.00 55.06 89 HIS A CA 1
ATOM 724 C C . HIS A 1 89 ? -11.483 1.900 9.039 1.00 55.06 89 HIS A C 1
ATOM 726 O O . HIS A 1 89 ? -12.447 2.034 8.295 1.00 55.06 89 HIS A O 1
ATOM 732 N N . ARG A 1 90 ? -11.328 0.760 9.732 1.00 61.38 90 ARG A N 1
ATOM 733 C CA . ARG A 1 90 ? -12.526 -0.055 10.051 1.00 61.38 90 ARG A CA 1
ATOM 734 C C . ARG A 1 90 ? -13.305 0.624 11.187 1.00 61.38 90 ARG A C 1
ATOM 736 O O . ARG A 1 90 ? -13.341 0.129 12.316 1.00 61.38 90 ARG A O 1
ATOM 743 N N . CYS A 1 91 ? -13.798 1.822 10.902 1.00 74.94 91 CYS A N 1
ATOM 744 C CA . CYS A 1 91 ? -14.546 2.688 11.803 1.00 74.94 91 CYS A CA 1
ATOM 745 C C . CYS A 1 91 ? -16.035 2.636 11.456 1.00 74.94 91 CYS A C 1
ATOM 747 O O . CYS A 1 91 ? -16.402 2.120 10.407 1.00 74.94 91 CYS A O 1
ATOM 749 N N . GLY A 1 92 ? -16.900 3.075 12.369 1.00 80.25 92 GLY A N 1
ATOM 750 C CA . GLY A 1 92 ? -18.349 2.879 12.211 1.00 80.25 92 GLY A CA 1
ATOM 751 C C . GLY A 1 92 ? -18.871 1.548 12.760 1.00 80.25 92 GLY A C 1
ATOM 752 O O . GLY A 1 92 ? -19.960 1.120 12.410 1.00 80.25 92 GLY A O 1
ATOM 753 N N . THR A 1 93 ? -18.118 0.880 13.640 1.00 87.94 93 THR A N 1
ATOM 754 C CA . THR A 1 93 ? -18.602 -0.293 14.391 1.00 87.94 93 THR A CA 1
ATOM 755 C C . THR A 1 93 ? -18.316 -0.137 15.882 1.00 87.94 93 THR A C 1
ATOM 757 O O . THR A 1 93 ? -17.394 0.583 16.278 1.00 87.94 93 THR A O 1
ATOM 760 N N . THR A 1 94 ? -19.049 -0.868 16.725 1.00 88.62 94 THR A N 1
ATOM 761 C CA . THR A 1 94 ? -18.793 -0.929 18.177 1.00 88.62 94 THR A CA 1
ATOM 762 C C . THR A 1 94 ? -17.404 -1.491 18.498 1.00 88.62 94 THR A C 1
ATOM 764 O O . THR A 1 94 ? -16.729 -1.007 19.405 1.00 88.62 94 THR A O 1
ATOM 767 N N . ALA A 1 95 ? -16.919 -2.454 17.707 1.00 85.50 95 ALA A N 1
ATOM 768 C CA . ALA A 1 95 ? -15.557 -2.981 17.806 1.00 85.50 95 ALA A CA 1
ATOM 769 C C . ALA A 1 95 ? -14.492 -1.932 17.429 1.00 85.50 95 ALA A C 1
ATOM 771 O O . ALA A 1 95 ? -13.409 -1.899 18.019 1.00 85.50 95 ALA A O 1
ATOM 772 N N . GLY A 1 96 ? -14.800 -1.052 16.470 1.00 85.81 96 GLY A N 1
ATOM 773 C CA . GLY A 1 96 ? -13.993 0.129 16.159 1.00 85.81 96 GLY A CA 1
ATOM 774 C C . GLY A 1 96 ? -13.914 1.099 17.339 1.00 85.81 96 GLY A C 1
ATOM 775 O O . GLY A 1 96 ? -12.818 1.478 17.742 1.00 85.81 96 GLY A O 1
ATOM 776 N N . TYR A 1 97 ? -15.052 1.411 17.964 1.00 89.88 97 TYR A N 1
ATOM 777 C CA . TYR A 1 97 ? -15.106 2.261 19.158 1.00 89.88 97 TYR A CA 1
ATOM 778 C C . TYR A 1 97 ? -14.297 1.690 20.338 1.00 89.88 97 TYR A C 1
ATOM 780 O O . TYR A 1 97 ? -13.488 2.397 20.937 1.00 89.88 97 TYR A O 1
ATOM 788 N N . ALA A 1 98 ? -14.447 0.396 20.639 1.00 89.38 98 ALA A N 1
ATOM 789 C CA . ALA A 1 98 ? -13.712 -0.264 21.723 1.00 89.38 98 ALA A CA 1
ATOM 790 C C . ALA A 1 98 ? -12.192 -0.302 21.494 1.00 89.38 98 ALA A C 1
ATOM 792 O O . ALA A 1 98 ? -11.415 -0.399 22.441 1.00 89.38 98 ALA A O 1
ATOM 793 N N . ARG A 1 99 ? -11.748 -0.253 20.237 1.00 83.25 99 ARG A N 1
ATOM 794 C CA . ARG A 1 99 ? -10.326 -0.187 19.891 1.00 83.25 99 ARG A CA 1
ATOM 795 C C . ARG A 1 99 ? -9.735 1.190 20.184 1.00 83.25 99 ARG A C 1
ATOM 797 O O . ARG A 1 99 ? -8.712 1.21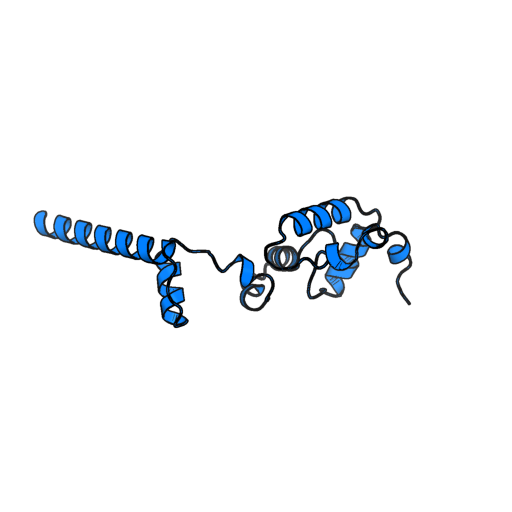8 20.851 1.00 83.25 99 ARG A O 1
ATOM 804 N N . HIS A 1 100 ? -10.397 2.286 19.801 1.00 84.06 100 HIS A N 1
ATOM 805 C CA . HIS A 1 100 ? -9.942 3.638 20.171 1.00 84.06 100 HIS A CA 1
ATOM 806 C C . HIS A 1 100 ? -9.773 3.780 21.688 1.00 84.06 100 HIS A C 1
ATOM 808 O O . HIS A 1 100 ? -8.736 4.228 22.159 1.00 84.06 100 HIS A O 1
ATOM 814 N N . ARG A 1 101 ? -10.740 3.264 22.460 1.00 88.69 101 ARG A N 1
ATOM 815 C CA . ARG A 1 101 ? -10.670 3.273 23.928 1.00 88.69 101 ARG A CA 1
ATOM 816 C C . ARG A 1 101 ? -9.517 2.467 24.527 1.00 88.69 101 ARG A C 1
ATOM 818 O O . ARG A 1 101 ? -9.101 2.786 25.626 1.00 88.69 101 ARG A O 1
ATOM 825 N N . ARG A 1 102 ? -9.059 1.399 23.866 1.00 85.75 102 ARG A N 1
ATOM 826 C CA . ARG A 1 102 ? -7.925 0.584 24.341 1.00 85.75 102 ARG A CA 1
ATOM 827 C C . ARG A 1 102 ? -6.568 1.192 23.997 1.00 85.75 102 ARG A C 1
ATOM 829 O O . ARG A 1 102 ? -5.579 0.790 24.591 1.00 85.75 102 ARG A O 1
ATOM 836 N N . ASN A 1 103 ? -6.542 2.097 23.026 1.00 73.12 103 ASN A N 1
ATOM 837 C CA . ASN A 1 103 ? -5.337 2.761 22.550 1.00 73.12 103 ASN A CA 1
ATOM 838 C C . ASN A 1 103 ? -5.178 4.179 23.126 1.00 73.12 103 ASN A C 1
ATOM 840 O O . ASN A 1 103 ? -4.290 4.897 22.684 1.00 73.12 103 ASN A O 1
ATOM 844 N N . ASP A 1 104 ? -6.063 4.602 24.035 1.00 81.50 104 ASP A N 1
ATOM 845 C CA . ASP A 1 104 ? -6.123 5.974 24.562 1.00 81.50 104 ASP A CA 1
ATOM 846 C C . ASP A 1 104 ? -6.245 7.058 23.471 1.00 81.50 104 ASP A C 1
ATOM 848 O O . ASP A 1 104 ? -5.801 8.193 23.622 1.00 81.50 104 ASP A O 1
ATOM 852 N N . GLU A 1 105 ? -6.895 6.714 22.357 1.00 77.50 105 GLU A N 1
ATOM 853 C CA . GLU A 1 105 ? -7.168 7.625 21.247 1.00 77.50 105 GLU A CA 1
ATOM 854 C C . GLU A 1 105 ? -8.582 8.208 21.357 1.00 77.50 105 GLU A C 1
ATOM 856 O O . GLU A 1 105 ? -9.541 7.514 21.727 1.00 77.50 105 GLU A O 1
ATOM 861 N N . GLU A 1 106 ? -8.761 9.463 20.934 1.00 82.69 106 GLU A N 1
ATOM 862 C CA . GLU A 1 106 ? -10.106 9.996 20.741 1.00 82.69 106 GLU A CA 1
ATOM 863 C C . GLU A 1 106 ? -10.814 9.240 19.603 1.00 82.69 106 GLU A C 1
ATOM 865 O O . GLU A 1 106 ? -10.372 9.221 18.454 1.00 82.69 106 GLU A O 1
ATOM 870 N N . ALA A 1 107 ? -11.953 8.616 19.916 1.00 86.56 107 ALA A N 1
ATOM 871 C CA . ALA A 1 107 ? -12.720 7.878 18.921 1.00 86.56 107 ALA A CA 1
ATOM 872 C C . ALA A 1 107 ? -13.285 8.803 17.832 1.00 86.56 107 ALA A C 1
ATOM 874 O O . ALA A 1 107 ? -13.907 9.826 18.126 1.00 86.56 107 ALA A O 1
ATOM 875 N N . CYS A 1 108 ? -13.167 8.398 16.566 1.00 86.38 108 CYS A N 1
ATOM 876 C CA . CYS A 1 108 ? -13.773 9.134 15.456 1.00 86.38 108 CYS A CA 1
ATOM 877 C C . CYS A 1 108 ? -15.314 9.169 15.539 1.00 86.38 108 CYS A C 1
ATOM 879 O O . CYS A 1 108 ? -15.951 8.315 16.171 1.00 86.38 108 CYS A O 1
ATOM 881 N N . GLN A 1 109 ? -15.931 10.129 14.841 1.00 86.62 109 GLN A N 1
ATOM 882 C CA . GLN A 1 109 ? -17.382 10.337 14.862 1.00 86.62 109 GLN A CA 1
ATOM 883 C C . GLN A 1 109 ? -18.178 9.104 14.406 1.00 86.62 109 GLN A C 1
ATOM 885 O O . GLN A 1 109 ? -19.200 8.777 15.011 1.00 86.62 109 GLN A O 1
ATOM 890 N N . ALA A 1 110 ? -17.696 8.371 13.398 1.00 85.25 110 ALA A N 1
ATOM 891 C CA . ALA A 1 110 ? -18.342 7.146 12.925 1.00 85.25 110 ALA A CA 1
ATOM 892 C C . ALA A 1 110 ? -18.405 6.070 14.027 1.00 85.25 110 ALA A C 1
ATOM 894 O O . ALA A 1 110 ? -19.451 5.473 14.272 1.00 85.25 110 ALA A O 1
ATOM 895 N N . CYS A 1 111 ? -17.304 5.854 14.752 1.00 91.56 111 CYS A N 1
ATOM 896 C CA . CYS A 1 111 ? -17.255 4.916 15.877 1.00 91.56 111 CYS A CA 1
ATOM 897 C C . CYS A 1 111 ? -18.107 5.377 17.067 1.00 91.56 111 CYS A C 1
ATOM 899 O O . CYS A 1 111 ? -18.791 4.553 17.677 1.00 91.56 111 CYS A O 1
ATOM 901 N N . LYS A 1 112 ? -18.088 6.678 17.391 1.00 93.75 112 LYS A N 1
ATOM 902 C CA . LYS A 1 112 ? -18.962 7.268 18.420 1.00 93.75 112 LYS A CA 1
ATOM 903 C C . LYS A 1 112 ? -20.438 7.004 18.087 1.00 93.75 112 LYS A C 1
ATOM 905 O O . LYS A 1 112 ? -21.166 6.495 18.935 1.00 93.75 112 LYS A O 1
ATOM 910 N N . THR A 1 113 ? -20.840 7.262 16.843 1.00 90.31 113 THR A N 1
ATOM 911 C CA . THR A 1 113 ? -22.214 7.070 16.344 1.00 90.31 113 THR A CA 1
ATOM 912 C C . THR A 1 113 ? -22.645 5.608 16.435 1.00 90.31 113 THR A C 1
ATOM 914 O O . THR A 1 113 ? -23.636 5.309 17.097 1.00 90.31 113 THR A O 1
ATOM 917 N N . ALA A 1 114 ? -21.840 4.683 15.906 1.00 92.12 114 ALA A N 1
ATOM 918 C CA . ALA A 1 114 ? -22.137 3.251 15.955 1.00 92.12 114 ALA A CA 1
ATOM 919 C C . ALA A 1 114 ? -22.292 2.715 17.392 1.00 92.12 114 ALA A C 1
ATOM 921 O O . ALA A 1 114 ? -23.137 1.863 17.670 1.00 92.12 114 ALA A O 1
ATOM 922 N N . ASN A 1 115 ? -21.487 3.215 18.337 1.00 96.06 115 ASN A N 1
ATOM 923 C CA . ASN A 1 115 ? -21.622 2.848 19.745 1.00 96.06 115 ASN A CA 1
ATOM 924 C C . ASN A 1 115 ? -22.904 3.415 20.376 1.00 96.06 115 ASN A C 1
ATOM 926 O O . ASN A 1 115 ? -23.572 2.717 21.141 1.00 96.06 115 ASN A O 1
ATOM 930 N N . THR A 1 116 ? -23.265 4.656 20.054 1.00 95.50 116 THR A N 1
ATOM 931 C CA . THR A 1 116 ? -24.519 5.272 20.507 1.00 95.50 116 THR A CA 1
ATOM 932 C C . THR A 1 116 ? -25.736 4.502 19.995 1.00 95.50 116 THR A C 1
ATOM 934 O O . THR A 1 116 ? -26.610 4.156 20.791 1.00 95.50 116 THR A O 1
ATOM 937 N N . GLU A 1 117 ? -25.769 4.164 18.705 1.00 93.44 117 GLU A N 1
ATOM 938 C CA . GLU A 1 117 ? -26.850 3.392 18.078 1.00 93.44 117 GLU A CA 1
ATOM 939 C C . GLU A 1 117 ? -27.017 2.016 18.727 1.00 93.44 117 GLU A C 1
ATOM 941 O O . GLU A 1 117 ? -28.119 1.656 19.148 1.00 93.44 117 GLU A O 1
ATOM 946 N N . TYR A 1 118 ? -25.912 1.289 18.910 1.00 94.12 118 TYR A N 1
ATOM 947 C CA . TYR A 1 118 ? -25.917 -0.004 19.591 1.00 94.12 118 TYR A CA 1
ATOM 948 C C . TYR A 1 118 ? -26.475 0.084 21.021 1.00 94.12 118 TYR A C 1
ATOM 950 O O . TYR A 1 118 ? -27.294 -0.742 21.433 1.00 94.12 118 TYR A O 1
ATOM 958 N N . ASN A 1 119 ? -26.066 1.096 21.795 1.00 95.88 119 ASN A N 1
ATOM 959 C CA . ASN A 1 119 ? -26.549 1.284 23.166 1.00 95.88 119 ASN A CA 1
ATOM 960 C C . ASN A 1 119 ? -28.034 1.668 23.212 1.00 95.88 119 ASN A C 1
ATOM 962 O O . ASN A 1 119 ? -28.771 1.182 24.082 1.00 95.88 119 ASN A O 1
ATOM 966 N N . ALA A 1 120 ? -28.490 2.497 22.271 1.00 93.44 120 ALA A N 1
ATOM 967 C CA . ALA A 1 120 ? -29.896 2.853 22.129 1.00 93.44 120 ALA A CA 1
ATOM 968 C C . ALA A 1 120 ? -30.741 1.613 21.802 1.00 93.44 120 ALA A C 1
ATOM 970 O O . ALA A 1 120 ? -31.730 1.345 22.488 1.00 93.44 120 ALA A O 1
ATOM 971 N N . GLU A 1 121 ? -30.322 0.806 20.825 1.00 92.62 121 GLU A N 1
ATOM 972 C CA . GLU A 1 121 ? -31.016 -0.425 20.451 1.00 92.62 121 GLU A CA 1
ATOM 973 C C . GLU A 1 121 ? -31.060 -1.431 21.606 1.00 92.62 121 GLU A C 1
ATOM 975 O O . GLU A 1 121 ? -32.122 -1.963 21.938 1.00 92.62 121 GLU A O 1
ATOM 980 N N . ARG A 1 122 ? -29.932 -1.646 22.288 1.00 93.06 122 ARG A N 1
ATOM 981 C CA . ARG A 1 122 ? -29.866 -2.518 23.466 1.00 93.06 122 ARG A CA 1
ATOM 982 C C . ARG A 1 122 ? -30.826 -2.064 24.567 1.00 93.06 122 ARG A C 1
ATOM 984 O O . ARG A 1 122 ? -31.450 -2.902 25.218 1.00 93.06 122 ARG A O 1
ATOM 991 N N . THR A 1 123 ? -30.964 -0.756 24.772 1.00 93.38 123 THR A N 1
ATOM 992 C CA . THR A 1 123 ? -31.907 -0.189 25.746 1.00 93.38 123 THR A CA 1
ATOM 993 C C . THR A 1 123 ? -33.357 -0.416 25.318 1.00 93.38 123 THR A C 1
ATOM 995 O O . THR A 1 123 ? -34.161 -0.855 26.140 1.00 93.38 123 THR A O 1
ATOM 998 N N . ARG A 1 124 ? -33.689 -0.203 24.036 1.00 92.19 124 ARG A N 1
ATOM 999 C CA . ARG A 1 124 ? -35.025 -0.496 23.481 1.00 92.19 124 ARG A CA 1
ATOM 1000 C C . ARG A 1 124 ? -35.393 -1.970 23.656 1.00 92.19 124 ARG A C 1
ATOM 1002 O O . ARG A 1 124 ? -36.440 -2.267 24.223 1.00 92.19 124 ARG A O 1
ATOM 1009 N N . ARG A 1 125 ? -34.495 -2.889 23.277 1.00 92.25 125 ARG A N 1
ATOM 1010 C CA . ARG A 1 125 ? -34.690 -4.343 23.431 1.00 92.25 125 ARG A CA 1
ATOM 1011 C C . ARG A 1 125 ? -34.926 -4.744 24.892 1.00 92.25 125 ARG A C 1
ATOM 1013 O O . ARG A 1 125 ? -35.770 -5.588 25.166 1.00 92.25 125 ARG A O 1
ATOM 1020 N N . ARG A 1 126 ? -34.207 -4.131 25.842 1.00 90.81 126 ARG A N 1
ATOM 1021 C CA . ARG A 1 126 ? -34.406 -4.366 27.285 1.00 90.81 126 ARG A CA 1
ATOM 1022 C C . ARG A 1 126 ? -35.762 -3.868 27.790 1.00 90.81 126 ARG A C 1
ATOM 1024 O O . ARG A 1 126 ? -36.353 -4.539 28.625 1.00 90.81 126 ARG A O 1
ATOM 1031 N N . ARG A 1 127 ? -36.239 -2.715 27.307 1.00 88.12 127 ARG A N 1
ATOM 1032 C CA . ARG A 1 127 ? -37.553 -2.166 27.687 1.00 88.12 127 ARG A CA 1
ATOM 1033 C C . ARG A 1 127 ? -38.703 -3.019 27.149 1.00 88.12 127 ARG A C 1
ATOM 1035 O O . ARG A 1 127 ? -39.583 -3.333 27.933 1.00 88.12 127 ARG A O 1
ATOM 1042 N N . SER A 1 128 ? -38.634 -3.458 25.887 1.00 84.75 128 SER A N 1
ATOM 1043 C CA . SER A 1 128 ? -39.629 -4.374 25.294 1.00 84.75 128 SER A CA 1
ATOM 1044 C C . SER A 1 128 ? -39.736 -5.678 26.086 1.00 84.75 128 SER A C 1
ATOM 1046 O O . SER A 1 128 ? -40.802 -6.038 26.555 1.00 84.75 128 SER A O 1
ATOM 1048 N N . ARG A 1 129 ? -38.602 -6.330 26.381 1.00 84.19 129 ARG A N 1
ATOM 1049 C CA . ARG A 1 129 ? -38.601 -7.564 27.187 1.00 84.19 129 ARG A CA 1
ATOM 1050 C C . ARG A 1 129 ? -39.192 -7.400 28.591 1.00 84.19 129 ARG A C 1
ATOM 1052 O O . ARG A 1 129 ? -39.586 -8.391 29.182 1.00 84.19 129 ARG A O 1
ATOM 1059 N N . LYS A 1 130 ? -39.182 -6.182 29.142 1.00 81.12 130 LYS A N 1
ATOM 1060 C CA . LYS A 1 130 ? -39.777 -5.870 30.446 1.00 81.12 130 LYS A CA 1
ATOM 1061 C C . LYS A 1 130 ? -41.276 -5.564 30.342 1.00 81.12 130 LYS A C 1
ATOM 1063 O O . LYS A 1 130 ? -41.962 -5.725 31.334 1.00 81.12 130 LYS A O 1
ATOM 1068 N N . SER A 1 131 ? -41.768 -5.081 29.200 1.00 68.69 131 SER A N 1
ATOM 1069 C CA . SER A 1 131 ? -43.209 -4.885 28.981 1.00 68.69 131 SER A CA 1
ATOM 1070 C C . SER A 1 131 ? -43.939 -6.180 28.632 1.00 68.69 131 SER A C 1
ATOM 1072 O O . SER A 1 131 ? -45.142 -6.256 28.846 1.00 68.69 131 SER A O 1
ATOM 1074 N N . ASP A 1 132 ? -43.217 -7.174 28.109 1.00 65.88 132 ASP A N 1
ATOM 1075 C CA . ASP A 1 132 ? -43.760 -8.481 27.716 1.00 65.88 132 ASP A CA 1
ATOM 1076 C C . ASP A 1 132 ? -43.749 -9.522 28.863 1.00 65.88 132 ASP A C 1
ATOM 1078 O O . ASP A 1 132 ? -44.184 -10.655 28.658 1.00 65.88 132 ASP A O 1
ATOM 1082 N N . ALA A 1 133 ? -43.219 -9.163 30.041 1.00 62.66 133 ALA A N 1
ATOM 1083 C CA . ALA A 1 133 ? -43.074 -10.009 31.233 1.00 62.66 133 ALA A CA 1
ATOM 1084 C C . ALA A 1 133 ? -43.892 -9.453 32.403 1.00 62.66 133 ALA A C 1
ATOM 1086 O O . ALA A 1 133 ? -44.477 -10.275 33.140 1.00 62.66 133 ALA A O 1
#